Protein 2GOM (pdb70)

B-factor: mean 18.99, std 9.35, range [5.88, 124.2]

InterPro domains:
  IPR021033 Extracellular fibrinogen binding protein, C-terminal [PF12199] (101-165)
  IPR036233 Efb, C-terminal domain superfamily [SSF158366] (105-165)
  IPR041909 Sbi, C3 binding domain IV [G3DSA:1.10.10.1270] (105-165)

Foldseek 3Di:
DVLVVLLVQLVVLLVVCLVAQAPVSLVSNVVSLVPHDCVCVVSSVVSVVSSVVSVVVDGDD/DLVVLLVQLVVLLVVCLVAQEPVSLVSNVVSLVPHDCVVPPSSVVSVVSSVVSVVVDHDD

CATH classification: 1.10.10.1270

Solvent-accessible surface area: 7782 Å² total; per-residue (Å²): 80,135,65,90,106,60,16,93,94,0,59,59,34,0,126,80,0,65,179,61,44,32,18,68,13,6,105,114,0,26,140,11,2,96,93,5,35,158,107,40,99,105,103,46,107,78,5,31,112,71,0,43,60,4,1,131,111,7,4,83,118,102,50,123,104,76,10,92,83,0,66,84,56,0,134,91,0,62,145,62,45,33,16,60,13,10,103,116,0,40,139,9,0,97,89,4,40,161,137,57,127,98,106,48,113,78,4,54,106,78,0,55,59,4,7,129,113,6,4,81,167

Radius of gyration: 16.8 Å; Cα contacts (8 Å, |Δi|>4): 153; chains: 2; bounding box: 40×48×22 Å

Secondary structure (DSSP, 8-state):
-HHHHHHHHHHHHHHHHHHH-BHHHHHHHHHHHHHS-GGGHHHHHHHHHHHHHHHHH--B-/-HHHHHHHHHHHHHHHHHH-BHHHHHHHHHHHHHS-TTSHHHHHHHHHHHHHHHHH--B-

Organism: Staphylococcus aureus (strain Mu50 / ATCC 700699) (NCBI:txid158878)

Structure (mmCIF, N/CA/C/O backbone):
data_2GOM
#
_entry.id   2GOM
#
_cell.length_a   59.598
_cell.length_b   59.598
_cell.length_c   45.634
_cell.angle_alpha   90.00
_cell.angle_beta   90.00
_cell.angle_gamma   90.00
#
_symmetry.space_group_name_H-M   'P 43'
#
loop_
_entity.id
_entity.type
_entity.pdbx_description
1 polymer 'Fibrinogen-binding protein'
2 water water
#
loop_
_atom_site.group_PDB
_atom_site.id
_atom_site.type_symbol
_atom_site.label_atom_id
_atom_site.label_alt_id
_atom_site.label_comp_id
_atom_site.label_asym_id
_atom_site.label_entity_id
_atom_site.label_seq_id
_atom_site.pdbx_PDB_ins_code
_atom_site.Cartn_x
_atom_site.Cartn_y
_atom_site.Cartn_z
_atom_site.occupancy
_atom_site.B_iso_or_equiv
_atom_site.auth_seq_id
_atom_site.auth_comp_id
_atom_site.auth_asym_id
_atom_site.auth_atom_id
_atom_site.pdbx_PDB_model_num
ATOM 1 N N . ILE A 1 1 ? 16.816 65.985 34.771 1.00 24.01 105 ILE A N 1
ATOM 2 C CA . ILE A 1 1 ? 15.350 66.203 34.890 1.00 23.29 105 ILE A CA 1
ATOM 3 C C . ILE A 1 1 ? 14.576 64.886 34.784 1.00 22.72 105 ILE A C 1
ATOM 4 O O . ILE A 1 1 ? 15.171 63.800 34.775 1.00 22.92 105 ILE A O 1
ATOM 6 N N . LYS A 1 2 ? 13.253 64.992 34.715 1.00 21.85 106 LYS A N 1
ATOM 7 C CA . LYS A 1 2 ? 12.368 63.845 34.541 1.00 20.93 106 LYS A CA 1
ATOM 8 C C . LYS A 1 2 ? 12.774 63.030 33.310 1.00 18.94 106 LYS A C 1
ATOM 9 O O . LYS A 1 2 ? 12.829 61.798 33.355 1.00 18.18 106 LYS A O 1
ATOM 15 N N . LYS A 1 3 ? 13.069 63.734 32.219 1.00 17.30 107 LYS A N 1
ATOM 16 C CA . LYS A 1 3 ? 13.470 63.092 30.965 1.00 17.22 107 LYS A CA 1
ATOM 17 C C . LYS A 1 3 ? 14.793 62.347 31.125 1.00 16.31 107 LYS A C 1
ATOM 18 O O . LYS A 1 3 ? 14.970 61.263 30.568 1.00 15.54 107 LYS A O 1
ATOM 24 N N . GLU A 1 4 ? 15.715 62.933 31.885 1.00 16.36 108 GLU A N 1
ATOM 25 C CA . GLU A 1 4 ? 17.020 62.312 32.124 1.00 16.91 108 GLU A CA 1
ATOM 26 C C . GLU A 1 4 ? 16.864 61.039 32.942 1.00 15.57 108 GLU A C 1
ATOM 27 O O . GLU A 1 4 ? 17.537 60.035 32.668 1.00 15.11 108 GLU A O 1
ATOM 33 N N . GLN A 1 5 ? 15.973 61.066 33.930 1.00 15.04 109 GLN A N 1
ATOM 34 C CA . GLN A 1 5 ? 15.680 59.880 34.723 1.00 14.73 109 GLN A CA 1
ATOM 35 C C . GLN A 1 5 ? 15.034 58.783 33.876 1.00 13.69 109 GLN A C 1
ATOM 36 O O . GLN A 1 5 ? 15.350 57.606 34.027 1.00 13.68 109 GLN A O 1
ATOM 42 N N . LYS A 1 6 ? 14.135 59.175 32.978 1.00 12.72 110 LYS A N 1
ATOM 43 C CA . LYS A 1 6 ? 13.470 58.207 32.115 1.00 12.38 110 LYS A CA 1
ATOM 44 C C . LYS A 1 6 ? 14.472 57.511 31.187 1.00 11.68 110 LYS A C 1
ATOM 45 O O . LYS A 1 6 ? 14.385 56.300 30.969 1.00 11.37 110 LYS A O 1
ATOM 51 N N . LEU A 1 7 ? 15.439 58.265 30.672 1.00 11.39 111 LEU A N 1
ATOM 52 C CA . LEU A 1 7 ? 16.468 57.675 29.829 1.00 11.49 111 LEU A CA 1
ATOM 53 C C . LEU A 1 7 ? 17.291 56.637 30.593 1.00 11.40 111 LEU A C 1
ATOM 54 O O . LEU A 1 7 ? 17.500 55.518 30.111 1.00 11.30 111 LEU A O 1
ATOM 59 N N . ILE A 1 8 ? 17.763 57.001 31.784 1.00 11.62 112 ILE A N 1
ATOM 60 C CA . ILE A 1 8 ? 18.594 56.081 32.562 1.00 13.54 112 ILE A CA 1
ATOM 61 C C . ILE A 1 8 ? 17.791 54.839 32.944 1.00 11.89 112 ILE A C 1
ATOM 62 O O . ILE A 1 8 ? 18.319 53.735 32.922 1.00 11.47 112 ILE A O 1
ATOM 67 N N . GLN A 1 9 ? 16.517 55.015 33.289 1.00 12.11 113 GLN A N 1
ATOM 68 C CA . GLN A 1 9 ? 15.671 53.877 33.627 1.00 12.57 113 GLN A CA 1
ATOM 69 C C . GLN A 1 9 ? 15.550 52.923 32.441 1.00 11.82 113 GLN A C 1
ATOM 70 O O . GLN A 1 9 ? 15.656 51.708 32.605 1.00 11.30 113 GLN A O 1
ATOM 76 N N . ALA A 1 10 ? 15.348 53.477 31.247 1.00 11.24 114 ALA A N 1
ATOM 77 C CA . ALA A 1 10 ? 15.284 52.647 30.052 1.00 11.06 114 ALA A CA 1
ATOM 78 C C . ALA A 1 10 ? 16.593 51.894 29.819 1.00 10.92 114 ALA A C 1
ATOM 79 O O . ALA A 1 10 ? 16.586 50.700 29.510 1.00 11.26 114 ALA A O 1
ATOM 81 N N . GLN A 1 11 ? 17.722 52.595 29.966 1.00 10.52 115 GLN A 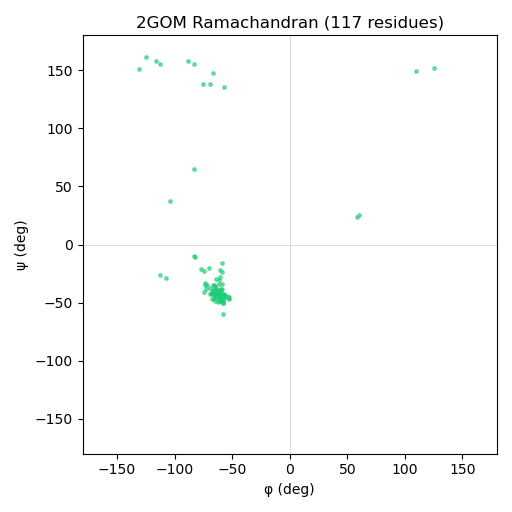N 1
ATOM 82 C CA . GLN A 1 11 ? 19.027 51.949 29.829 1.00 10.98 115 GLN A CA 1
ATOM 83 C C . GLN A 1 11 ? 19.197 50.799 30.819 1.00 10.72 115 GLN A C 1
ATOM 84 O O . GLN A 1 11 ? 19.636 49.708 30.443 1.00 11.24 115 GLN A O 1
ATOM 90 N N . ASN A 1 12 ? 18.844 51.043 32.083 1.00 11.03 116 ASN A N 1
ATOM 91 C CA . ASN A 1 12 ? 18.961 50.004 33.103 1.00 11.35 116 ASN A CA 1
ATOM 92 C C . ASN A 1 12 ? 18.073 48.803 32.790 1.00 10.81 116 ASN A C 1
ATOM 93 O O . ASN A 1 12 ? 18.492 47.646 32.933 1.00 11.39 116 ASN A O 1
ATOM 98 N N . LEU A 1 13 ? 16.843 49.080 32.361 1.00 11.21 117 LEU A N 1
ATOM 99 C CA . LEU A 1 13 ? 15.880 48.015 32.134 1.00 11.07 117 LEU A CA 1
ATOM 100 C C . LEU A 1 13 ? 16.204 47.187 30.898 1.00 10.93 117 LEU A C 1
ATOM 101 O O . LEU A 1 13 ? 15.972 45.979 30.881 1.00 11.22 117 LEU A O 1
ATOM 106 N N . VAL A 1 14 ? 16.750 47.826 29.868 1.00 10.74 118 VAL A N 1
ATOM 107 C CA . VAL A 1 14 ? 17.214 47.082 28.708 1.00 11.34 118 VAL A CA 1
ATOM 108 C C . VAL A 1 14 ? 18.371 46.148 29.090 1.00 11.82 118 VAL A C 1
ATOM 109 O O . VAL A 1 14 ? 18.406 44.993 28.665 1.00 12.50 118 VAL A O 1
ATOM 113 N N . ARG A 1 15 ? 19.316 46.653 29.879 1.00 12.20 119 ARG A N 1
ATOM 114 C CA . ARG A 1 15 ? 20.419 45.826 30.364 1.00 13.21 119 ARG A CA 1
ATOM 115 C C . ARG A 1 15 ? 19.889 44.615 31.141 1.00 13.20 119 ARG A C 1
ATOM 116 O O . ARG A 1 15 ? 20.349 43.486 30.930 1.00 13.84 119 ARG A O 1
ATOM 124 N N . GLU A 1 16 ? 18.927 44.841 32.029 1.00 13.00 120 GLU A N 1
ATOM 125 C CA . GLU A 1 16 ? 18.344 43.747 32.805 1.00 14.26 120 GLU A CA 1
ATOM 126 C C . GLU A 1 16 ? 17.666 42.719 31.899 1.00 13.12 120 GLU A C 1
ATOM 127 O O . GLU A 1 16 ? 17.798 41.512 32.120 1.00 14.11 120 GLU A O 1
ATOM 133 N N . PHE A 1 17 ? 16.964 43.198 30.875 1.00 12.67 121 PHE A N 1
ATOM 134 C CA . PHE A 1 17 ? 16.319 42.318 29.905 1.00 12.27 121 PHE A CA 1
ATOM 135 C C . PHE A 1 17 ? 17.340 41.451 29.153 1.00 12.93 121 PHE A C 1
ATOM 136 O O . PHE A 1 17 ? 17.120 40.257 28.940 1.00 13.09 121 PHE A O 1
ATOM 144 N N . GLU A 1 18 ? 18.458 42.056 28.760 1.00 13.01 122 GLU A N 1
ATOM 145 C CA . GLU A 1 18 ? 19.554 41.305 28.145 1.00 14.41 122 GLU A CA 1
ATOM 146 C C . GLU A 1 18 ? 20.087 40.199 29.052 1.00 15.22 122 GLU A C 1
ATOM 147 O O . GLU A 1 18 ? 20.488 39.138 28.570 1.00 16.34 122 GLU A O 1
ATOM 153 N N . LYS A 1 19 ? 20.083 40.443 30.357 1.00 15.61 123 LYS A N 1
ATOM 154 C CA . LYS A 1 19 ? 20.555 39.455 31.330 1.00 17.48 123 LYS A CA 1
ATOM 155 C C . LYS A 1 19 ? 19.572 38.298 31.530 1.00 16.98 123 LYS A C 1
ATOM 156 O O . LYS A 1 19 ? 19.993 37.139 31.632 1.00 17.78 123 LYS A O 1
ATOM 162 N N . THR A 1 20 ? 18.277 38.598 31.586 1.00 16.57 124 THR A N 1
ATOM 163 C CA . THR A 1 20 ? 17.290 37.611 32.039 1.00 16.67 124 THR A CA 1
ATOM 164 C C . THR A 1 20 ? 16.392 37.014 30.954 1.00 16.46 124 THR A C 1
ATOM 165 O O . THR A 1 20 ? 15.899 35.888 31.100 1.00 16.83 124 THR A O 1
ATOM 169 N N . HIS A 1 21 ? 16.138 37.779 29.895 1.00 16.20 125 HIS A N 1
ATOM 170 C CA . HIS A 1 21 ? 15.298 37.333 28.781 1.00 16.30 125 HIS A CA 1
ATOM 171 C C . HIS A 1 21 ? 13.857 36.985 29.190 1.00 15.81 125 HIS A C 1
ATOM 172 O O . HIS A 1 21 ? 13.199 36.217 28.496 1.00 16.97 125 HIS A O 1
ATOM 179 N N . THR A 1 22 ? 13.348 37.567 30.274 1.00 14.85 126 THR A N 1
ATOM 180 C CA . THR A 1 22 ? 12.005 37.209 30.725 1.00 14.42 126 THR A CA 1
ATOM 181 C C . THR A 1 22 ? 10.930 38.073 30.069 1.00 13.65 126 THR A C 1
ATOM 182 O O . THR A 1 22 ? 11.194 39.185 29.597 1.00 13.08 126 THR A O 1
ATOM 186 N N . VAL A 1 23 ? 9.708 37.553 30.055 1.00 13.33 127 VAL A N 1
ATOM 187 C CA . VAL A 1 23 ? 8.548 38.317 29.596 1.00 13.68 127 VAL A CA 1
ATOM 188 C C . VAL A 1 23 ? 8.378 39.603 30.419 1.00 13.26 127 VAL A C 1
ATOM 189 O O . VAL A 1 23 ? 8.112 40.673 29.868 1.00 12.77 127 VAL A O 1
ATOM 193 N N . SER A 1 24 ? 8.541 39.488 31.736 1.00 13.01 128 SER A N 1
ATOM 194 C CA . SER A 1 24 ? 8.444 40.646 32.631 1.00 13.49 128 SER A CA 1
ATOM 195 C C . SER A 1 24 ? 9.475 41.719 32.275 1.00 12.86 128 SER A C 1
ATOM 196 O O . SER A 1 24 ? 9.137 42.896 32.153 1.00 13.11 128 SER A O 1
ATOM 199 N N . ALA A 1 25 ? 10.725 41.292 32.109 1.00 12.35 129 ALA A N 1
ATOM 200 C CA . ALA A 1 25 ? 11.805 42.212 31.791 1.00 12.22 129 ALA A CA 1
ATOM 201 C C . ALA A 1 25 ? 11.595 42.845 30.424 1.00 12.00 129 ALA A C 1
ATOM 202 O O . ALA A 1 25 ? 11.914 44.026 30.242 1.00 12.19 129 ALA A O 1
ATOM 204 N N . HIS A 1 26 ? 11.052 42.077 29.476 1.00 12.00 130 HIS A N 1
ATOM 205 C CA . HIS A 1 26 ? 10.743 42.618 28.159 1.00 11.81 130 HIS A CA 1
ATOM 206 C C . HIS A 1 26 ? 9.788 43.797 28.275 1.00 11.55 130 HIS A C 1
ATOM 207 O O . HIS A 1 26 ? 10.017 44.863 27.709 1.00 11.48 130 HIS A O 1
ATOM 214 N N . ARG A 1 27 ? 8.697 43.592 29.009 1.00 11.24 131 ARG A N 1
ATOM 215 C CA . ARG A 1 27 ? 7.670 44.611 29.156 1.00 11.10 131 ARG A CA 1
ATOM 216 C C . ARG A 1 27 ? 8.178 45.855 29.854 1.00 11.28 131 ARG A C 1
ATOM 217 O O . ARG A 1 27 ? 7.913 46.971 29.410 1.00 10.94 131 ARG A O 1
ATOM 225 N N . LYS A 1 28 ? 8.928 45.661 30.934 1.00 11.24 132 LYS A N 1
ATOM 226 C CA . LYS A 1 28 ? 9.482 46.807 31.645 1.00 12.04 132 LYS A CA 1
ATOM 227 C C . LYS A 1 28 ? 10.409 47.617 30.742 1.00 11.67 132 LYS A C 1
ATOM 228 O O . LYS A 1 28 ? 10.352 48.844 30.725 1.00 11.83 132 LYS A O 1
ATOM 234 N N . ALA A 1 29 ? 11.253 46.919 29.988 1.00 10.87 133 ALA A N 1
ATOM 235 C CA . ALA A 1 29 ? 12.201 47.575 29.090 1.00 10.94 133 ALA A CA 1
ATOM 236 C C . ALA A 1 29 ? 11.489 48.321 27.961 1.00 10.83 133 ALA A C 1
ATOM 237 O O . ALA A 1 29 ? 11.821 49.470 27.656 1.00 11.37 133 ALA A O 1
ATOM 239 N N . GLN A 1 30 ? 10.512 47.672 27.327 1.00 11.08 134 GLN A N 1
ATOM 240 C CA . GLN A 1 30 ? 9.854 48.298 26.188 1.00 11.53 134 GLN A CA 1
ATOM 241 C C . GLN A 1 30 ? 9.043 49.520 26.611 1.00 11.59 134 GLN A C 1
ATOM 242 O O . GLN A 1 30 ? 9.060 50.548 25.931 1.00 11.85 134 GLN A O 1
ATOM 248 N N . LYS A 1 31 ? 8.322 49.407 27.722 1.00 11.67 135 LYS A N 1
ATOM 249 C CA . LYS A 1 31 ? 7.589 50.555 28.231 1.00 12.02 135 LYS A CA 1
ATOM 250 C C . LYS A 1 31 ? 8.529 51.721 28.524 1.00 11.87 135 LYS A C 1
ATOM 251 O O . LYS A 1 31 ? 8.251 52.863 28.152 1.00 12.49 135 LYS A O 1
ATOM 257 N N . ALA A 1 32 ? 9.640 51.423 29.193 1.00 11.46 136 ALA A N 1
ATOM 258 C CA . ALA A 1 32 ? 10.602 52.459 29.540 1.00 11.38 136 ALA A CA 1
ATOM 259 C C . ALA A 1 32 ? 11.171 53.131 28.295 1.00 11.69 136 ALA A C 1
ATOM 260 O O . ALA A 1 32 ? 11.284 54.358 28.246 1.00 12.00 136 ALA A O 1
ATOM 262 N N . VAL A 1 33 ? 11.531 52.332 27.295 1.00 11.18 137 VAL A N 1
ATOM 263 C CA . VAL A 1 33 ? 12.053 52.898 26.047 1.00 12.00 137 VAL A CA 1
ATOM 264 C C . VAL A 1 33 ? 11.015 53.825 25.395 1.00 12.58 137 VAL A C 1
ATOM 265 O O . VAL A 1 33 ? 11.340 54.916 24.930 1.00 12.90 137 VAL A O 1
ATOM 269 N N . ASN A 1 34 ? 9.758 53.389 25.382 1.00 13.49 138 ASN A N 1
ATOM 270 C CA . ASN A 1 34 ? 8.685 54.191 24.792 1.00 14.73 138 ASN A CA 1
ATOM 271 C C . ASN A 1 34 ? 8.510 55.543 25.468 1.00 14.88 138 ASN A C 1
ATOM 272 O O . ASN A 1 34 ? 8.071 56.506 24.833 1.00 16.65 138 ASN A O 1
ATOM 277 N N . LEU A 1 35 ? 8.857 55.625 26.750 1.00 14.00 139 LEU A N 1
ATOM 278 C CA . LEU A 1 35 ? 8.737 56.869 27.502 1.00 14.57 139 LEU A CA 1
ATOM 279 C C . LEU A 1 35 ? 9.907 57.831 27.298 1.00 13.99 139 LEU A C 1
ATOM 280 O O . LEU A 1 35 ? 9.838 58.978 27.726 1.00 14.55 139 LEU A O 1
ATOM 285 N N . VAL A 1 36 ? 10.979 57.365 26.662 1.00 12.76 140 VAL A N 1
ATOM 286 C CA . VAL A 1 36 ? 12.152 58.216 26.424 1.00 12.56 140 VAL A CA 1
ATOM 287 C C . VAL A 1 36 ? 11.829 59.312 25.403 1.00 12.45 140 VAL A C 1
ATOM 288 O O . VAL A 1 36 ? 11.159 59.062 24.409 1.00 12.92 140 VAL A O 1
ATOM 292 N N . SER A 1 37 ? 12.310 60.513 25.687 1.00 12.79 141 SER A N 1
ATOM 293 C CA . SER A 1 37 ? 12.086 61.661 24.826 1.00 13.22 141 SER A CA 1
ATOM 294 C C . SER A 1 37 ? 12.779 61.523 23.466 1.00 12.20 141 SER A C 1
ATOM 295 O O . SER A 1 37 ? 13.866 60.950 23.351 1.00 12.19 141 SER A O 1
ATOM 298 N N . PHE A 1 38 ? 12.142 62.094 22.451 1.00 12.35 142 PHE A N 1
ATOM 299 C CA . PHE A 1 38 ? 12.687 62.145 21.101 1.00 12.07 142 PHE A CA 1
ATOM 300 C C . PHE A 1 38 ? 14.041 62.853 21.031 1.00 12.03 142 PHE A C 1
ATOM 301 O O . PHE A 1 38 ? 14.828 62.597 20.118 1.00 11.68 142 PHE A O 1
ATOM 309 N N . GLU A 1 39 ? 14.343 63.720 21.992 1.00 12.07 143 GLU A N 1
ATOM 310 C CA . GLU A 1 39 ? 15.652 64.363 21.992 1.00 13.10 143 GLU A CA 1
ATOM 311 C C . GLU A 1 39 ? 16.784 63.334 22.103 1.00 12.27 143 GLU A C 1
ATOM 312 O O . GLU A 1 39 ? 17.910 63.617 21.701 1.00 12.13 143 GLU A O 1
ATOM 318 N N . TYR A 1 40 ? 16.468 62.144 22.618 1.00 11.48 144 TYR A N 1
ATOM 319 C CA . TYR A 1 40 ? 17.434 61.055 22.739 1.00 11.47 144 TYR A CA 1
ATOM 320 C C . TYR A 1 40 ? 17.208 59.999 21.666 1.00 11.33 144 TYR A C 1
ATOM 321 O O . TYR A 1 40 ? 17.422 58.806 21.902 1.00 11.26 144 TYR A O 1
ATOM 330 N N . LYS A 1 41 ? 16.856 60.445 20.462 1.00 11.38 145 LYS A N 1
ATOM 331 C CA . LYS A 1 41 ? 16.458 59.542 19.391 1.00 10.85 145 LYS A CA 1
ATOM 332 C C . LYS A 1 41 ? 17.450 58.412 19.099 1.00 10.60 145 LYS A C 1
ATOM 333 O O . LYS A 1 41 ? 17.037 57.277 18.924 1.00 10.82 145 LYS A O 1
ATOM 339 N N . VAL A 1 42 ? 18.738 58.735 19.000 1.00 10.29 146 VAL A N 1
ATOM 340 C CA . VAL A 1 42 ? 19.707 57.700 18.669 1.00 10.37 146 VAL A CA 1
ATOM 341 C C . VAL A 1 42 ? 19.809 56.666 19.791 1.00 10.76 146 VAL A C 1
ATOM 342 O O . VAL A 1 42 ? 19.832 55.472 19.527 1.00 10.96 146 VAL A O 1
ATOM 346 N N . LYS A 1 43 ? 19.854 57.124 21.034 1.00 10.79 147 LYS A N 1
ATOM 347 C CA . LYS A 1 43 ? 19.888 56.188 22.156 1.00 12.26 147 LYS A CA 1
ATOM 348 C C . LYS A 1 43 ? 18.638 55.327 22.159 1.00 12.45 147 LYS A C 1
ATOM 349 O O . LYS A 1 43 ? 18.714 54.132 22.437 1.00 12.58 147 LYS A O 1
ATOM 355 N N . LYS A 1 44 ? 17.496 55.917 21.823 1.00 12.10 148 LYS A N 1
ATOM 356 C CA . LYS A 1 44 ? 16.274 55.133 21.705 1.00 12.94 148 LYS A CA 1
ATOM 357 C C . LYS A 1 44 ? 16.381 54.063 20.615 1.00 12.35 148 LYS A C 1
ATOM 358 O O . LYS A 1 44 ? 15.927 52.929 20.802 1.00 12.86 148 LYS A O 1
ATOM 364 N N . MET A 1 45 ? 16.961 54.430 19.475 1.00 11.83 149 MET A N 1
ATOM 365 C CA . MET A 1 45 ? 17.160 53.485 18.379 1.00 11.96 149 MET A CA 1
ATOM 366 C C . MET A 1 45 ? 18.044 52.319 18.811 1.00 11.44 149 MET A C 1
ATOM 367 O O . MET A 1 45 ? 17.767 51.165 18.493 1.00 11.77 149 MET A O 1
ATOM 372 N N . VAL A 1 46 ? 19.103 52.633 19.547 1.00 10.93 150 VAL A N 1
ATOM 373 C CA . VAL A 1 46 ? 20.020 51.617 20.044 1.00 11.25 150 VAL A CA 1
ATOM 374 C C . VAL A 1 46 ? 19.302 50.701 21.048 1.00 11.01 150 VAL A C 1
ATOM 375 O O . VAL A 1 46 ? 19.399 49.465 20.962 1.00 11.56 150 VAL A O 1
ATOM 379 N N . LEU A 1 47 ? 18.606 51.305 22.007 1.00 10.94 151 LEU A N 1
ATOM 380 C CA . LEU A 1 47 ? 17.878 50.528 23.006 1.00 10.81 151 LEU A CA 1
ATOM 381 C C . LEU A 1 47 ? 16.812 49.646 22.365 1.00 11.32 151 LEU A C 1
ATOM 382 O O . LEU A 1 47 ? 16.627 48.491 22.768 1.00 11.51 151 LEU A O 1
ATOM 387 N N . GLN A 1 48 ? 16.114 50.181 21.370 1.00 11.06 152 GLN A N 1
ATOM 388 C CA . GLN A 1 48 ? 15.095 49.404 20.680 1.00 11.82 152 GLN A CA 1
ATOM 389 C C . GLN A 1 48 ? 15.703 48.215 19.947 1.00 12.14 152 GLN A C 1
ATOM 390 O O . GLN A 1 48 ? 15.140 47.124 19.976 1.00 12.76 152 GLN A O 1
ATOM 396 N N . GLU A 1 49 ? 16.833 48.432 19.281 1.00 12.23 153 GLU A N 1
ATOM 397 C CA . GLU A 1 49 ? 17.524 47.334 18.606 1.00 12.94 153 GLU A CA 1
ATOM 398 C C . GLU A 1 49 ? 17.954 46.261 19.601 1.00 12.67 153 GLU A C 1
ATOM 399 O O . GLU A 1 49 ? 17.850 45.071 19.318 1.00 12.76 153 GLU A O 1
ATOM 405 N N . ARG A 1 50 ? 18.438 46.682 20.763 1.00 12.07 154 ARG A N 1
ATOM 406 C CA . ARG A 1 50 ? 18.822 45.735 21.804 1.00 12.42 154 ARG A CA 1
ATOM 407 C C . ARG A 1 50 ? 17.634 44.900 22.270 1.00 11.95 154 ARG A C 1
ATOM 408 O O . ARG A 1 50 ? 17.763 43.685 22.451 1.00 12.63 154 ARG A O 1
ATOM 416 N N . ILE A 1 51 ? 16.481 45.536 22.451 1.00 11.95 155 ILE A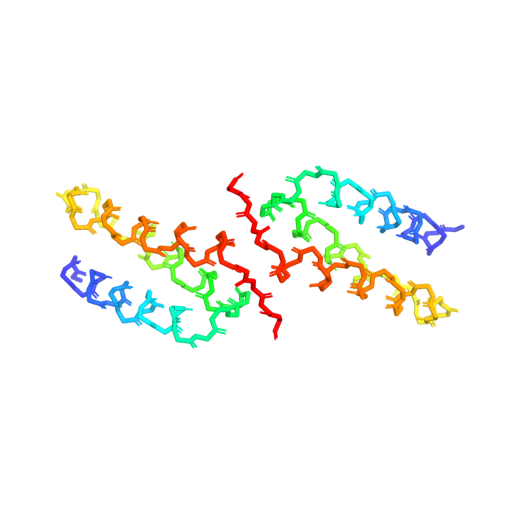 N 1
ATOM 417 C CA . ILE A 1 51 ? 15.256 44.812 22.791 1.00 11.87 155 ILE A CA 1
ATOM 418 C C . ILE A 1 51 ? 14.902 43.800 21.694 1.00 12.50 155 ILE A C 1
ATOM 419 O O . ILE A 1 51 ? 14.625 42.638 21.975 1.00 12.62 155 ILE A O 1
ATOM 424 N N . ASP A 1 52 ? 14.918 44.257 20.447 1.00 12.71 156 ASP A N 1
ATOM 425 C CA . ASP A 1 52 ? 14.571 43.402 19.315 1.00 13.12 156 ASP A CA 1
ATOM 426 C C . ASP A 1 52 ? 15.484 42.182 19.231 1.00 13.47 156 ASP A C 1
ATOM 427 O O . ASP A 1 52 ? 15.027 41.076 18.913 1.00 13.68 156 ASP A O 1
ATOM 432 N N . ASN A 1 53 ? 16.763 42.382 19.530 1.00 13.53 157 ASN A N 1
ATOM 433 C CA . ASN A 1 53 ? 17.736 41.298 19.466 1.00 14.09 157 ASN A CA 1
ATOM 434 C C . ASN A 1 53 ? 17.517 40.255 20.545 1.00 14.21 157 ASN A C 1
ATOM 435 O O . ASN A 1 53 ? 17.690 39.062 20.291 1.00 15.38 157 ASN A O 1
ATOM 440 N N . VAL A 1 54 ? 17.122 40.686 21.743 1.00 13.14 158 VAL A N 1
ATOM 441 C CA . VAL A 1 54 ? 16.767 39.727 22.785 1.00 12.81 158 VAL A CA 1
ATOM 442 C C . VAL A 1 54 ? 15.496 38.967 22.402 1.00 12.61 158 VAL A C 1
ATOM 443 O O . VAL A 1 54 ? 15.442 37.741 22.507 1.00 12.95 158 VAL A O 1
ATOM 447 N N . LEU A 1 55 ? 14.489 39.708 21.950 1.00 12.50 159 LEU A N 1
ATOM 448 C CA . LEU A 1 55 ? 13.213 39.109 21.570 1.00 13.16 159 LEU A CA 1
ATOM 449 C C . LEU A 1 55 ? 13.362 37.960 20.577 1.00 13.95 159 LEU A C 1
ATOM 450 O O . LEU A 1 55 ? 12.722 36.917 20.732 1.00 14.06 159 LEU A O 1
ATOM 455 N N . LYS A 1 56 ? 14.184 38.165 19.555 1.00 14.50 160 LYS A N 1
ATOM 456 C CA . LYS A 1 56 ? 14.340 37.150 18.511 1.00 16.42 160 LYS A CA 1
ATOM 457 C C . LYS A 1 56 ? 15.078 35.895 18.993 1.00 16.88 160 LYS A C 1
ATOM 458 O O . LYS A 1 56 ? 14.965 34.834 18.371 1.00 16.83 160 LYS A O 1
ATOM 464 N N . GLN A 1 57 ? 15.824 36.014 20.093 1.00 17.30 161 GLN A N 1
ATOM 465 C CA . GLN A 1 57 ? 16.542 34.877 20.687 1.00 18.58 161 GLN A CA 1
ATOM 466 C C . GLN A 1 57 ? 15.619 33.957 21.458 1.00 18.32 161 GLN A C 1
ATOM 467 O O . GLN A 1 57 ? 15.951 32.796 21.709 1.00 19.24 161 GLN A O 1
ATOM 473 N N . GLY A 1 58 ? 14.465 34.480 21.856 1.00 17.76 162 GLY A N 1
ATOM 474 C CA . GLY A 1 58 ? 13.520 33.708 22.635 1.00 17.34 162 GLY A CA 1
ATOM 475 C C . GLY A 1 58 ? 13.432 34.198 24.062 1.00 17.21 162 GLY A C 1
ATOM 476 O O . GLY A 1 58 ? 14.413 34.708 24.621 1.00 17.08 162 GLY A O 1
ATOM 477 N N . LEU A 1 59 ? 12.251 34.050 24.642 1.00 17.10 163 LEU A N 1
ATOM 478 C CA . LEU A 1 59 ? 11.998 34.501 25.997 1.00 17.82 163 LEU A CA 1
ATOM 479 C C . LEU A 1 59 ? 11.675 33.354 26.923 1.00 19.11 163 LEU A C 1
ATOM 480 O O . LEU A 1 59 ? 11.236 32.284 26.489 1.00 19.66 163 LEU A O 1
ATOM 485 N N . VAL A 1 60 ? 11.883 33.599 28.208 1.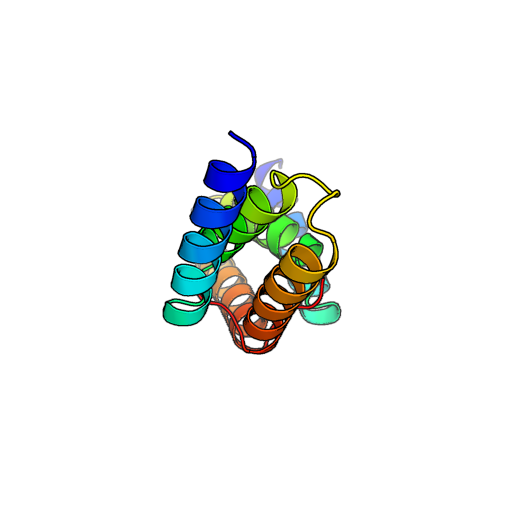00 20.43 164 VAL A N 1
ATOM 486 C CA . VAL A 1 60 ? 11.428 32.694 29.249 1.00 22.29 164 VAL A CA 1
ATOM 487 C C . VAL A 1 60 ? 10.326 33.377 30.059 1.00 23.02 164 VAL A C 1
ATOM 488 O O . VAL A 1 60 ? 10.255 34.615 30.114 1.00 22.42 164 VAL A O 1
ATOM 492 N N . ARG A 1 61 ? 9.468 32.573 30.677 1.00 24.32 165 ARG A N 1
ATOM 493 C CA . ARG A 1 61 ? 8.307 33.084 31.399 1.00 25.71 165 ARG A CA 1
ATOM 494 C C . ARG A 1 61 ? 8.685 33.694 32.749 1.00 26.49 165 ARG A C 1
ATOM 495 O O . ARG A 1 61 ? 9.861 33.790 33.108 1.00 27.26 165 ARG A O 1
ATOM 498 N N . LYS B 1 2 ? -20.275 30.787 27.006 1.00 30.90 106 LYS B N 1
ATOM 499 C CA . LYS B 1 2 ? -19.954 29.332 26.920 1.00 30.67 106 LYS B CA 1
ATOM 500 C C . LYS B 1 2 ? -18.482 29.055 27.208 1.00 30.37 106 LYS B C 1
ATOM 501 O O . LYS B 1 2 ? -17.597 29.809 26.787 1.00 30.58 106 LYS B O 1
ATOM 503 N N . LYS B 1 3 ? -18.232 27.966 27.934 1.00 30.06 107 LYS B N 1
ATOM 504 C CA . LYS B 1 3 ? -16.877 27.524 28.253 1.00 29.39 107 LYS B CA 1
ATOM 505 C C . LYS B 1 3 ? -16.201 26.920 27.024 1.00 29.06 107 LYS B C 1
ATOM 506 O O . LYS B 1 3 ? -14.991 27.069 26.837 1.00 28.68 107 LYS B O 1
ATOM 508 N N . GLU B 1 4 ? -16.993 26.242 26.193 1.00 28.47 108 GLU B N 1
ATOM 509 C CA . GLU B 1 4 ? -16.510 25.663 24.940 1.00 28.23 108 GLU B CA 1
ATOM 510 C C . GLU B 1 4 ? -16.048 26.752 23.972 1.00 27.63 108 GLU B C 1
ATOM 511 O O . GLU B 1 4 ? -15.048 26.583 23.277 1.00 27.59 108 GLU B O 1
ATOM 517 N N . GLN B 1 5 ? -16.788 27.861 23.948 1.00 27.14 109 GLN B N 1
ATOM 518 C CA . GLN B 1 5 ? -16.478 29.028 23.121 1.00 26.86 109 GLN B CA 1
ATOM 519 C C . GLN B 1 5 ? -15.104 29.604 23.472 1.00 25.80 109 GLN B C 1
ATOM 520 O 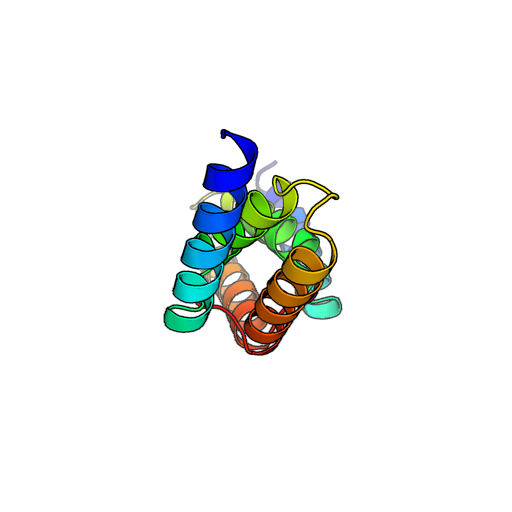O . GLN B 1 5 ? -14.300 29.895 22.582 1.00 25.69 109 GLN B O 1
ATOM 526 N N . LYS B 1 6 ? -14.847 29.750 24.771 1.00 24.91 110 LYS B N 1
ATOM 527 C CA . LYS B 1 6 ? -13.553 30.218 25.271 1.00 24.10 110 LYS B CA 1
ATOM 528 C C . LYS B 1 6 ? -12.411 29.309 24.826 1.00 23.34 110 LYS B C 1
ATOM 529 O O . LYS B 1 6 ? -11.361 29.795 24.410 1.00 22.51 110 LYS B O 1
ATOM 535 N N . LEU B 1 7 ? -12.625 27.996 24.902 1.00 22.45 111 LEU B N 1
ATOM 536 C CA . LEU B 1 7 ? -11.630 27.020 24.458 1.00 22.20 111 LEU B CA 1
ATOM 537 C C . LEU B 1 7 ? -11.333 27.159 22.961 1.00 21.81 111 LEU B C 1
ATOM 538 O O . LEU B 1 7 ? -10.170 27.135 22.551 1.00 21.51 111 LEU B O 1
ATOM 543 N N . ILE B 1 8 ? -12.385 27.308 22.156 1.00 21.20 112 ILE B N 1
ATOM 544 C CA . ILE B 1 8 ? -12.239 27.496 20.711 1.00 20.91 112 ILE B CA 1
ATOM 545 C C . ILE B 1 8 ? -11.453 28.767 20.382 1.00 20.23 112 ILE B C 1
ATOM 546 O O . ILE B 1 8 ? -10.536 28.738 19.555 1.00 20.23 112 ILE B O 1
ATOM 551 N N . GLN B 1 9 ? -11.817 29.877 21.027 1.00 19.75 113 GLN B N 1
ATOM 552 C CA . GLN B 1 9 ? -11.107 31.149 20.850 1.00 19.89 113 GLN B CA 1
ATOM 553 C C . GLN B 1 9 ? -9.621 31.020 21.188 1.00 18.44 113 GLN B C 1
ATOM 554 O O . GLN B 1 9 ? -8.762 31.531 20.459 1.00 18.00 113 GLN B O 1
ATOM 560 N N . ALA B 1 10 ? -9.322 30.315 22.277 1.00 17.68 114 ALA B N 1
ATOM 561 C CA . ALA B 1 10 ? -7.941 30.093 22.697 1.00 17.20 114 ALA B CA 1
ATOM 562 C C . ALA B 1 10 ? -7.186 29.253 21.672 1.00 16.95 114 ALA B C 1
ATOM 563 O O . ALA B 1 10 ? -6.053 29.573 21.316 1.00 16.52 114 ALA B O 1
ATOM 565 N N . GLN B 1 11 ? -7.833 28.208 21.159 1.00 17.40 115 GLN B N 1
ATOM 566 C CA . GLN B 1 11 ? -7.227 27.384 20.118 1.00 17.77 115 GLN B CA 1
ATOM 567 C C . GLN B 1 11 ? -6.861 28.214 18.886 1.00 17.00 115 GLN B C 1
ATOM 568 O O . GLN B 1 11 ? -5.762 28.086 18.341 1.00 17.20 115 GLN B O 1
ATOM 574 N N . ASN B 1 12 ? -7.780 29.076 18.462 1.00 16.53 116 ASN B N 1
ATOM 575 C CA . ASN B 1 12 ? -7.552 29.900 17.284 1.00 16.29 116 ASN B CA 1
ATOM 576 C C . ASN B 1 12 ? -6.434 30.913 17.493 1.00 15.12 116 ASN B C 1
ATOM 577 O O . ASN B 1 12 ? -5.609 31.125 16.614 1.00 14.77 116 ASN B O 1
ATOM 582 N N . LEU B 1 13 ? -6.399 31.520 18.674 1.00 14.62 117 LEU B N 1
ATOM 583 C CA . LEU B 1 13 ? -5.392 32.535 18.962 1.00 14.18 117 LEU B CA 1
ATOM 584 C C . LEU B 1 13 ? -3.994 31.951 19.194 1.00 13.79 117 LEU B C 1
ATOM 585 O O . LEU B 1 13 ? -2.994 32.566 18.818 1.00 13.61 117 LEU B O 1
ATOM 590 N N . VAL B 1 14 ? -3.923 30.756 19.774 1.00 13.74 118 VAL B N 1
ATOM 591 C CA . VAL B 1 14 ? -2.644 30.051 19.870 1.00 13.87 118 VAL B CA 1
ATOM 592 C C . VAL B 1 14 ? -2.108 29.715 18.472 1.00 14.24 118 VAL B C 1
ATOM 593 O O . VAL B 1 14 ? -0.921 29.899 18.198 1.00 14.21 118 VAL B O 1
ATOM 597 N N . ARG B 1 15 ? -2.992 29.256 17.580 1.00 14.65 119 ARG B N 1
ATOM 598 C CA . ARG B 1 15 ? -2.619 28.975 16.194 1.00 16.10 119 ARG B CA 1
ATOM 599 C C . ARG B 1 15 ? -2.039 30.218 15.519 1.00 15.23 119 ARG B C 1
ATOM 600 O O . ARG B 1 15 ? -1.008 30.149 14.850 1.00 15.50 119 ARG B O 1
ATOM 608 N N . GLU B 1 16 ? -2.707 31.357 15.692 1.00 15.50 120 GLU B N 1
ATOM 609 C CA . GLU B 1 16 ? -2.226 32.618 15.128 1.00 15.72 120 GLU B CA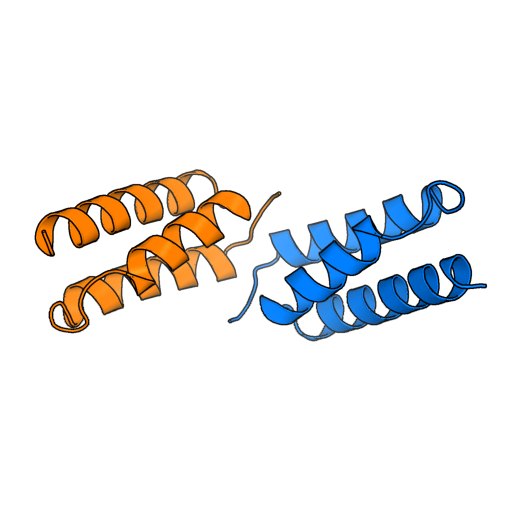 1
ATOM 610 C C . GLU B 1 16 ? -0.842 32.992 15.661 1.00 14.85 120 GLU B C 1
ATOM 611 O O . GLU B 1 16 ? 0.020 33.439 14.906 1.00 15.16 120 GLU B O 1
ATOM 617 N N . PHE B 1 17 ? -0.638 32.791 16.961 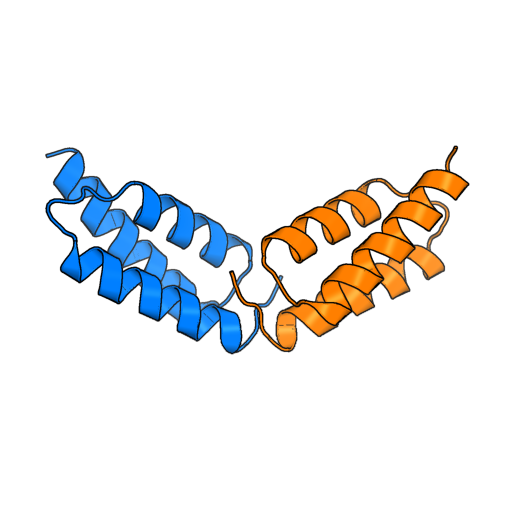1.00 13.88 121 PHE B N 1
ATOM 618 C CA . PHE B 1 17 ? 0.652 33.067 17.580 1.00 13.36 121 PHE B CA 1
ATOM 619 C C . PHE B 1 17 ? 1.761 32.175 16.999 1.00 13.25 121 PHE B C 1
ATOM 620 O O . PHE B 1 17 ? 2.861 32.652 16.719 1.00 13.55 121 PHE B O 1
ATOM 628 N N . GLU B 1 18 ? 1.460 30.895 16.784 1.00 13.40 122 GLU B N 1
ATOM 629 C CA . GLU B 1 18 ? 2.427 30.000 16.149 1.00 13.92 122 GLU B CA 1
ATOM 630 C C . GLU B 1 18 ? 2.796 30.455 14.739 1.00 14.55 122 GLU B C 1
ATOM 631 O O . GLU B 1 18 ? 3.938 30.283 14.307 1.00 14.97 122 GLU B O 1
ATOM 637 N N . LYS B 1 19 ? 1.832 31.045 14.029 1.00 14.52 123 LYS B N 1
ATOM 638 C CA . LYS B 1 19 ? 2.069 31.545 12.673 1.00 15.48 123 LYS B CA 1
ATOM 639 C C . LYS B 1 19 ? 2.918 32.807 12.623 1.00 15.19 123 LYS B C 1
ATOM 640 O O . LYS B 1 19 ? 3.723 32.970 11.703 1.00 15.93 123 LYS B O 1
ATOM 646 N N . THR B 1 20 ? 2.719 33.720 13.574 1.00 14.50 124 THR B N 1
ATOM 647 C CA . THR B 1 20 ? 3.295 35.054 13.449 1.00 14.53 124 THR B CA 1
ATOM 648 C C . THR B 1 20 ? 4.388 35.379 14.461 1.00 14.03 124 THR B C 1
ATOM 649 O O . THR B 1 20 ? 5.227 36.234 14.199 1.00 14.16 124 THR B O 1
ATOM 653 N N . HIS B 1 21 ? 4.360 34.729 15.630 1.00 13.58 125 HIS B N 1
ATOM 654 C CA . HIS B 1 21 ? 5.354 34.985 16.683 1.00 13.74 125 HIS B CA 1
ATOM 655 C C . HIS B 1 21 ? 5.368 36.448 17.141 1.00 14.07 125 HIS B C 1
ATOM 656 O O . HIS B 1 21 ? 6.390 36.914 17.653 1.00 14.76 125 HIS B O 1
ATOM 663 N N . THR B 1 22 ? 4.276 37.191 16.972 1.00 13.48 126 THR B N 1
ATOM 664 C CA . THR B 1 22 ? 4.315 38.598 17.389 1.00 13.59 126 THR B CA 1
ATOM 665 C C . THR B 1 22 ? 4.051 38.756 18.881 1.00 12.94 126 THR B C 1
ATOM 666 O O . THR B 1 22 ? 3.384 37.926 19.506 1.00 12.77 126 THR B O 1
ATOM 670 N N . VAL B 1 23 ? 4.553 39.852 19.434 1.00 13.27 127 VAL B N 1
ATOM 671 C CA . VAL B 1 23 ? 4.272 40.224 20.813 1.00 13.98 127 VAL B CA 1
ATOM 672 C C . VAL B 1 23 ? 2.756 40.359 21.040 1.00 13.44 127 VAL B C 1
ATOM 673 O O . VAL B 1 23 ? 2.217 39.849 22.033 1.00 12.96 127 VAL B O 1
ATOM 677 N N . SER B 1 24 ? 2.063 41.008 20.106 1.00 13.58 128 SER B N 1
ATOM 678 C CA . SER B 1 24 ? 0.615 41.179 20.198 1.00 14.40 128 SER B CA 1
ATOM 679 C C . SER B 1 24 ? -0.101 39.824 20.204 1.00 13.85 128 SER B C 1
ATOM 680 O O . SER B 1 24 ? -0.998 39.577 21.027 1.00 13.47 128 SER B O 1
ATOM 683 N N . ALA B 1 25 ? 0.310 38.928 19.305 1.00 13.23 129 ALA B N 1
ATOM 684 C CA . ALA B 1 25 ? -0.301 37.604 19.236 1.00 13.47 129 ALA B CA 1
ATOM 685 C C . ALA B 1 25 ? -0.025 36.778 20.486 1.00 12.92 129 ALA B C 1
ATOM 686 O O . ALA B 1 25 ? -0.887 36.015 20.915 1.00 13.04 129 ALA B O 1
ATOM 688 N N . HIS B 1 26 ? 1.161 36.937 21.079 1.00 13.00 130 HIS B N 1
ATOM 689 C CA . HIS B 1 26 ? 1.472 36.270 22.336 1.00 13.00 130 HIS B CA 1
ATOM 690 C C . HIS B 1 26 ? 0.456 36.668 23.400 1.00 12.62 130 HIS B C 1
ATOM 691 O O . HIS B 1 26 ? -0.101 35.814 24.100 1.00 12.67 130 HIS B O 1
ATOM 698 N N . ARG B 1 27 ? 0.216 37.971 23.525 1.00 12.42 131 ARG B N 1
ATOM 699 C CA . ARG B 1 27 ? -0.663 38.472 24.570 1.00 13.01 131 ARG B CA 1
ATOM 700 C C . ARG B 1 27 ? -2.108 38.051 24.357 1.00 13.06 131 ARG B C 1
ATOM 701 O O . ARG B 1 27 ? -2.782 37.661 25.302 1.00 13.19 131 ARG B O 1
ATOM 709 N N . LYS B 1 28 ? -2.582 38.111 23.124 1.00 13.24 132 LYS B N 1
ATOM 710 C CA . LYS B 1 28 ? -3.937 37.660 22.830 1.00 14.08 132 LYS B CA 1
ATOM 711 C C . LYS B 1 28 ? -4.100 36.167 23.120 1.00 13.47 132 LYS B C 1
ATOM 712 O O . LYS B 1 28 ? -5.118 35.750 23.670 1.00 13.53 132 LYS B O 1
A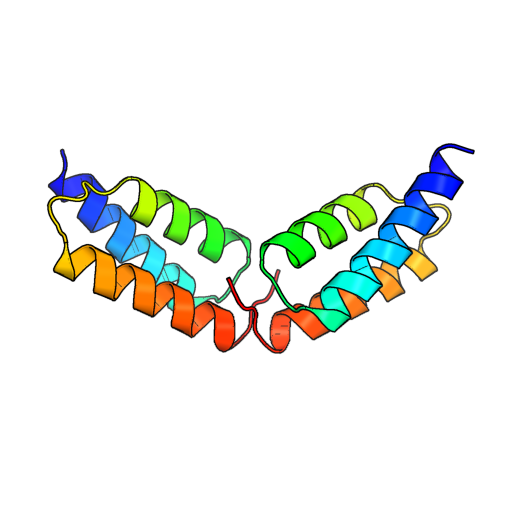TOM 718 N N . ALA B 1 29 ? -3.101 35.368 22.749 1.00 13.25 133 ALA B N 1
ATOM 719 C CA . ALA B 1 29 ? -3.153 33.930 23.014 1.00 13.26 133 ALA B CA 1
ATOM 720 C C . ALA B 1 29 ? -3.135 33.609 24.503 1.00 13.07 133 ALA B C 1
ATOM 721 O O . ALA B 1 29 ? -3.934 32.794 24.968 1.00 13.44 133 ALA B O 1
ATOM 723 N N . GLN B 1 30 ? -2.236 34.251 25.249 1.00 12.71 134 GLN B N 1
ATOM 724 C CA . GLN B 1 30 ? -2.142 33.997 26.683 1.00 13.14 134 GLN B CA 1
ATOM 725 C C . GLN B 1 30 ? -3.398 34.469 27.426 1.00 13.21 134 GLN B C 1
ATOM 726 O O . GLN B 1 30 ? -3.874 33.792 28.337 1.00 13.91 134 GLN B O 1
ATOM 732 N N . LYS B 1 31 ? -3.944 35.610 27.014 1.00 13.01 135 LYS B N 1
ATOM 733 C CA . LYS B 1 31 ? -5.212 36.102 27.565 1.00 13.57 135 LYS B CA 1
ATOM 734 C C . LYS B 1 31 ? -6.327 35.074 27.371 1.00 14.24 135 LYS B C 1
ATOM 735 O O . LYS B 1 31 ? -7.047 34.733 28.319 1.00 14.54 135 LYS B O 1
ATOM 741 N N . ALA B 1 32 ? -6.464 34.583 26.139 1.00 14.66 136 ALA B N 1
ATOM 742 C CA . ALA B 1 32 ? -7.493 33.605 25.805 1.00 15.19 136 ALA B CA 1
ATOM 743 C C . ALA B 1 32 ? -7.315 32.323 26.622 1.00 15.54 136 ALA B C 1
ATOM 744 O O . ALA B 1 32 ? -8.293 31.784 27.163 1.00 15.92 136 ALA B O 1
ATOM 746 N N . VAL B 1 33 ? -6.081 31.832 26.722 1.00 15.68 137 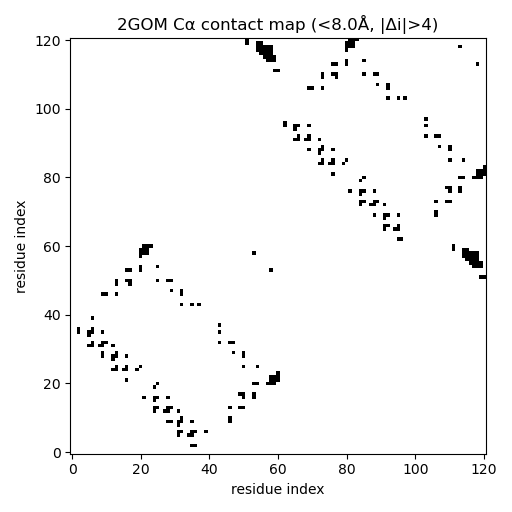VAL B N 1
ATOM 747 C CA . VAL B 1 33 ? -5.791 30.631 27.513 1.00 16.42 137 VAL B CA 1
ATOM 748 C C . VAL B 1 33 ? -6.129 30.849 28.993 1.00 16.65 137 VAL B C 1
ATOM 749 O O . VAL B 1 33 ? -6.727 29.982 29.634 1.00 16.92 137 VAL B O 1
ATOM 753 N N . ASN B 1 34 ? -5.802 32.018 29.528 1.00 16.77 138 ASN B N 1
ATOM 754 C CA . ASN B 1 34 ? -6.133 32.324 30.924 1.00 17.49 138 ASN B CA 1
ATOM 755 C C . ASN B 1 34 ? -7.647 32.313 31.176 1.00 18.78 138 ASN B C 1
ATOM 756 O O . ASN B 1 34 ? -8.100 31.996 32.276 1.00 19.62 138 ASN B O 1
ATOM 761 N N . LEU B 1 35 ? -8.423 32.669 30.156 1.00 19.52 139 LEU B N 1
ATOM 762 C CA . LEU B 1 35 ? -9.880 32.777 30.284 1.00 20.28 139 LEU B CA 1
ATOM 763 C C . LEU B 1 35 ? -10.621 31.457 30.142 1.00 20.53 139 LEU B C 1
ATOM 764 O O . LEU B 1 35 ? -11.831 31.392 30.396 1.00 21.20 139 LEU B O 1
ATOM 769 N N . VAL B 1 36 ? -9.911 30.410 29.729 1.00 19.81 140 VAL B N 1
ATOM 770 C CA . VAL B 1 36 ? -10.520 29.086 29.677 1.00 20.49 140 VAL B CA 1
ATOM 771 C C . VAL B 1 36 ? -10.640 28.500 31.079 1.00 20.24 140 VAL B C 1
ATOM 772 O O . VAL B 1 36 ? -9.729 28.621 31.900 1.00 19.94 140 VAL B O 1
ATOM 776 N N . SER B 1 37 ? -11.782 27.875 31.344 1.00 20.71 141 SER B N 1
ATOM 777 C CA . SER B 1 37 ? -12.027 27.235 32.629 1.00 20.83 141 SER B CA 1
ATOM 778 C C . SER B 1 37 ? -10.956 26.193 32.952 1.00 20.72 141 SER B C 1
ATOM 779 O O . SER B 1 37 ? -10.560 25.400 32.102 1.00 19.49 141 SER B O 1
ATOM 782 N N . PHE B 1 38 ? -10.489 26.215 34.199 1.00 20.91 142 PHE B N 1
ATOM 783 C CA . PHE B 1 38 ? -9.479 25.270 34.686 1.00 21.64 142 PHE B CA 1
ATOM 784 C C . PHE B 1 38 ? -9.927 23.809 34.558 1.00 22.02 142 PHE B C 1
ATOM 785 O O . PHE B 1 38 ? -9.112 22.886 34.634 1.00 21.73 142 PHE B O 1
ATOM 793 N N . GLU B 1 39 ? -11.229 23.604 34.360 1.00 22.90 143 GLU B N 1
ATOM 794 C CA . GLU B 1 39 ? -11.791 22.257 34.231 1.00 24.30 143 GLU B CA 1
ATOM 795 C C . GLU B 1 39 ? -11.262 21.520 32.999 1.00 24.14 143 GLU B C 1
ATOM 796 O O . GLU B 1 39 ? -11.152 20.294 33.004 1.00 24.65 143 GLU B O 1
ATOM 802 N N . TYR B 1 40 ? -10.925 22.271 31.947 1.00 23.90 144 TYR B N 1
ATOM 803 C CA . TYR B 1 40 ? -10.282 21.701 30.766 1.00 23.80 144 TYR B CA 1
ATOM 804 C C . TYR B 1 40 ? -8.781 21.576 31.004 1.00 23.20 144 TYR B C 1
ATOM 805 O O . TYR B 1 40 ? -7.982 22.222 30.322 1.00 22.71 144 TYR B O 1
ATOM 814 N N . LYS B 1 41 ? -8.404 20.732 31.961 1.00 22.32 145 LYS B N 1
ATOM 815 C CA . LYS B 1 41 ? -7.024 20.652 32.442 1.00 21.70 145 LYS B CA 1
ATOM 816 C C . LYS B 1 41 ? -5.997 20.334 31.357 1.00 21.18 145 LYS B C 1
ATOM 817 O O . LYS B 1 41 ? -5.080 21.124 31.125 1.00 20.29 145 LYS B O 1
ATOM 823 N N . VAL B 1 42 ? -6.151 19.190 30.694 1.00 20.67 146 VAL B N 1
ATOM 824 C CA . VAL B 1 42 ? -5.155 18.724 29.722 1.00 20.44 146 VAL B CA 1
ATOM 825 C C . VAL B 1 42 ? -5.111 19.589 28.454 1.00 20.31 146 VAL B C 1
ATOM 826 O O . VAL B 1 42 ? -4.028 19.920 27.958 1.00 19.67 146 VAL B O 1
ATOM 830 N N . LYS B 1 43 ? -6.289 19.961 27.955 1.00 20.22 147 LYS B N 1
ATOM 831 C CA . LYS B 1 43 ? -6.397 20.851 26.795 1.00 20.67 147 LYS B CA 1
ATOM 832 C C . LYS B 1 43 ? -5.677 22.177 27.054 1.00 19.34 147 LYS B C 1
ATOM 833 O O . LYS B 1 43 ? -4.948 22.680 26.201 1.00 19.16 147 LYS B O 1
ATOM 839 N N . LYS B 1 44 ? -5.868 22.722 28.247 1.00 18.32 148 LYS B N 1
ATOM 840 C CA . LYS B 1 44 ? -5.212 23.964 28.628 1.00 17.18 148 LYS B CA 1
ATOM 841 C C . LYS B 1 44 ? -3.696 23.795 28.747 1.00 16.14 148 LYS B C 1
ATOM 842 O O . LYS B 1 44 ? -2.938 24.670 28.322 1.00 15.39 148 LYS B O 1
ATOM 848 N N . MET B 1 45 ? -3.252 22.677 29.323 1.00 15.97 149 MET B N 1
ATOM 849 C CA . MET B 1 45 ? -1.820 22.392 29.438 1.00 17.18 149 MET B CA 1
ATOM 850 C C . MET B 1 45 ? -1.126 22.347 28.075 1.00 16.35 149 MET B C 1
ATOM 851 O O . MET B 1 45 ? -0.020 22.874 27.920 1.00 16.70 149 MET B O 1
ATOM 856 N N . VAL B 1 46 ? -1.771 21.719 27.099 1.00 16.70 150 VAL B N 1
ATOM 857 C CA . VAL B 1 46 ? -1.182 21.670 25.764 1.00 16.98 150 VAL B CA 1
ATOM 858 C C . VAL B 1 46 ? -1.159 23.056 25.100 1.00 15.86 150 VAL B C 1
ATOM 859 O O . VAL B 1 46 ? -0.151 23.434 24.503 1.00 15.87 150 VAL B O 1
ATOM 863 N N . LEU B 1 47 ? -2.243 23.816 25.243 1.00 15.66 151 LEU B N 1
ATOM 864 C CA . LEU B 1 47 ? -2.283 25.184 24.712 1.00 14.95 151 LEU B CA 1
ATOM 865 C C . LEU B 1 47 ? -1.195 26.041 25.343 1.00 14.33 151 LEU B C 1
ATOM 866 O O . LEU B 1 47 ? -0.497 26.791 24.648 1.00 14.15 151 LEU B O 1
ATOM 871 N N . GLN B 1 48 ? -1.032 25.905 26.659 1.00 14.12 152 GLN B N 1
ATOM 872 C CA . GLN B 1 48 ? 0.016 26.625 27.364 1.00 14.25 152 GLN B CA 1
ATOM 873 C C . GLN B 1 48 ? 1.396 26.228 26.860 1.00 14.05 152 GLN B C 1
ATOM 874 O O . GLN B 1 48 ? 2.266 27.076 26.659 1.00 14.14 152 GLN B O 1
ATOM 880 N N . GLU B 1 49 ? 1.603 24.926 26.667 1.00 14.48 153 GLU B N 1
ATOM 881 C CA . GLU B 1 49 ? 2.898 24.454 26.204 1.00 14.84 153 GLU B CA 1
ATOM 882 C C . GLU B 1 49 ? 3.200 24.957 24.791 1.00 14.09 153 GLU B C 1
ATOM 883 O O . GLU B 1 49 ? 4.340 25.284 24.468 1.00 14.54 153 GLU B O 1
ATOM 889 N N . ARG B 1 50 ? 2.167 25.025 23.961 1.00 13.61 154 ARG B N 1
ATOM 890 C CA . ARG B 1 50 ? 2.322 25.573 22.617 1.00 13.86 154 ARG B CA 1
ATOM 891 C C . ARG B 1 50 ? 2.769 27.041 22.666 1.00 13.36 154 ARG B C 1
ATOM 892 O O . ARG B 1 50 ? 3.645 27.464 21.916 1.00 13.25 154 ARG B O 1
ATOM 900 N N . ILE B 1 51 ? 2.168 27.816 23.569 1.00 13.31 155 ILE B N 1
ATOM 901 C CA . ILE B 1 51 ? 2.585 29.204 23.784 1.00 13.63 155 ILE B CA 1
ATOM 902 C C . ILE B 1 51 ? 4.050 29.267 24.229 1.00 13.34 155 ILE B C 1
ATOM 903 O O . ILE B 1 51 ? 4.852 30.030 23.677 1.00 13.50 155 ILE B O 1
ATOM 908 N N . ASP B 1 52 ? 4.395 28.434 25.212 1.00 13.89 156 ASP B N 1
ATOM 909 C CA . ASP B 1 52 ? 5.745 28.422 25.777 1.00 14.51 156 ASP B CA 1
ATOM 910 C C . ASP B 1 52 ? 6.794 28.106 24.708 1.00 13.74 156 ASP B C 1
ATOM 911 O O . ASP B 1 52 ? 7.870 28.704 24.680 1.00 14.35 156 ASP B O 1
ATOM 916 N N . ASN B 1 53 ? 6.456 27.174 23.815 1.00 13.62 157 ASN B N 1
ATOM 917 C CA . ASN B 1 53 ? 7.364 26.788 22.746 1.00 13.85 157 ASN B CA 1
ATOM 918 C C . ASN B 1 53 ? 7.617 27.916 21.746 1.00 14.24 157 ASN B C 1
ATOM 919 O O . ASN B 1 53 ? 8.746 28.117 21.305 1.00 15.13 157 ASN B O 1
ATOM 924 N N . VAL B 1 54 ? 6.571 28.669 21.398 1.00 13.69 158 VAL B N 1
ATOM 925 C CA . VAL B 1 54 ? 6.749 29.826 20.513 1.00 13.78 158 VAL B CA 1
ATOM 926 C C . VAL B 1 54 ? 7.638 30.878 21.188 1.00 14.13 158 VAL B C 1
ATOM 927 O O . VAL B 1 54 ? 8.545 31.436 20.572 1.00 14.22 158 VAL B O 1
ATOM 931 N N . LEU B 1 55 ? 7.377 31.135 22.468 1.00 14.56 159 LEU B N 1
ATOM 932 C CA . LEU B 1 55 ? 8.168 32.103 23.222 1.00 16.41 159 LEU B CA 1
ATOM 933 C C . LEU B 1 55 ? 9.659 31.822 23.152 1.00 17.22 159 LEU B C 1
ATOM 934 O O . LEU B 1 55 ? 10.458 32.734 22.920 1.00 17.54 159 LEU B O 1
ATOM 939 N N . LYS B 1 56 ? 10.038 30.559 23.341 1.00 17.69 160 LYS B N 1
ATOM 940 C CA . LYS B 1 56 ? 11.458 30.214 23.311 1.00 18.78 160 LYS B CA 1
ATOM 941 C C . LYS B 1 56 ? 12.057 30.207 21.899 1.00 18.48 160 LYS B C 1
ATOM 942 O O . LYS B 1 56 ? 13.265 30.386 21.739 1.00 18.91 160 LYS B O 1
ATOM 948 N N . GLN B 1 57 ? 11.215 30.031 20.881 1.00 17.74 161 GLN B N 1
ATOM 949 C CA . GLN B 1 57 ? 11.654 30.117 19.482 1.00 18.04 161 GLN B CA 1
ATOM 950 C C . GLN B 1 57 ? 12.083 31.535 19.110 1.00 17.43 161 GLN B C 1
ATOM 951 O O . GLN B 1 57 ? 13.001 31.731 18.312 1.00 18.23 161 GLN B O 1
ATOM 957 N N . GLY B 1 58 ? 11.406 32.522 19.690 1.00 16.55 162 GLY B N 1
ATOM 958 C CA . GLY B 1 58 ? 11.694 33.924 19.416 1.00 15.86 162 GLY B CA 1
ATOM 959 C C . GLY B 1 58 ? 10.465 34.687 18.964 1.00 15.45 162 GLY B C 1
ATOM 960 O O . GLY B 1 58 ? 9.541 34.113 18.371 1.00 15.51 162 GLY B O 1
ATOM 961 N N . LEU B 1 59 ? 10.467 35.986 19.240 1.00 15.25 163 LEU B N 1
ATOM 962 C CA . LEU B 1 59 ? 9.357 36.874 18.915 1.00 15.36 163 LEU B CA 1
ATOM 963 C C . LEU B 1 59 ? 9.805 38.048 18.079 1.00 15.24 163 LEU B C 1
ATOM 964 O O . LEU B 1 59 ? 10.989 38.400 18.042 1.00 14.91 163 LEU B O 1
ATOM 969 N N . VAL B 1 60 ? 8.821 38.668 17.437 1.00 15.54 164 VAL B N 1
ATOM 970 C CA . VAL B 1 60 ? 8.975 39.932 16.743 1.00 16.29 164 VAL B CA 1
ATOM 971 C C . VAL B 1 60 ? 7.860 40.881 17.181 1.00 16.52 164 VAL B C 1
ATOM 972 O O . VAL B 1 60 ? 6.774 40.444 17.562 1.00 15.61 164 VAL B O 1
ATOM 976 N N . ARG B 1 61 ? 8.138 42.179 17.148 1.00 17.42 165 ARG B N 1
ATOM 977 C CA . ARG B 1 61 ? 7.103 43.194 17.336 1.00 19.27 165 ARG B CA 1
ATOM 978 C C . ARG B 1 61 ? 6.205 43.258 16.111 1.00 19.94 165 ARG B C 1
ATOM 979 O O . ARG B 1 61 ? 6.683 43.083 14.989 1.00 21.11 165 ARG B O 1
#

Nearest PDB structures (foldseek):
  2gom-assembly1_B  TM=1.017E+00  e=7.943E-09  Staphylococcus aureus subsp. aureus Mu50
  3d5s-assembly2_D  TM=9.961E-01  e=1.119E-07  Staphylococcus aureus subsp. aureus str. Newman
  3d5r-assembly2_D  TM=9.973E-01  e=1.346E-07  Staphylococcus aureus subsp. aureus str. Newman
  2gox-assembly2_D  TM=9.932E-01  e=1.266E-07  Staphylococcus aureus subsp. aureus Mu50
  2noj-assembly1_B  TM=9.340E-01  e=3.768E-04  Staphylococcus aureus subsp. aureus Mu50

Sequence (121 aa):
IKKEQKLIQAQNLVREFEKTHTVSAHRKAQKAVNLVSFEYKVKKMVLQERIDNVLKQGLVRKKEQKLIQAQNLVREFEKTHTVSAHRKAQKAVNLVSFEYKVKKMVLQERIDNVLKQGLVR